Protein AF-A0AB38AK35-F1 (afdb_monomer)

Mean predicted aligned error: 14.13 Å

Solvent-accessible surface area (backbone atoms only — not comparable to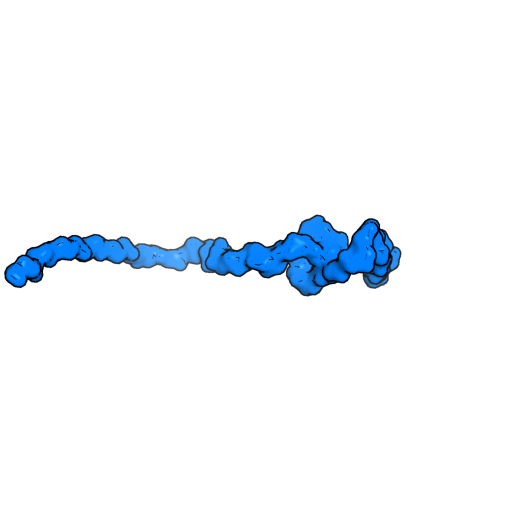 full-atom values): 4707 Å² total; per-residue (Å²): 80,78,47,71,47,97,87,66,50,78,47,78,44,97,49,93,74,86,54,72,48,85,78,80,57,37,92,54,71,64,37,51,71,62,47,75,71,74,67,70,95,77,78,83,79,70,90,78,79,87,83,79,84,82,75,86,77,79,87,80,86,85,87,131

Structure (mmCIF, N/CA/C/O backbone):
data_AF-A0AB38AK35-F1
#
_entry.id   AF-A0AB38AK35-F1
#
loop_
_atom_site.group_PDB
_atom_site.id
_atom_site.type_symbol
_atom_site.label_atom_id
_atom_site.label_alt_id
_atom_site.label_comp_id
_atom_site.label_asym_id
_atom_site.label_entity_id
_atom_site.label_seq_id
_atom_site.pdbx_PDB_ins_code
_atom_site.Cartn_x
_atom_site.Cartn_y
_atom_site.Cartn_z
_atom_site.occupancy
_atom_site.B_iso_or_equiv
_atom_site.auth_seq_id
_atom_site.auth_comp_id
_atom_site.auth_asym_id
_atom_site.auth_atom_id
_atom_site.pdbx_PDB_model_num
ATOM 1 N N . MET A 1 1 ? 0.852 -0.357 -14.585 1.00 89.88 1 MET A N 1
ATOM 2 C CA . MET A 1 1 ? 1.885 -1.199 -13.936 1.00 89.88 1 MET A CA 1
ATOM 3 C C . MET A 1 1 ? 1.407 -2.638 -13.900 1.00 89.88 1 MET A C 1
ATOM 5 O O . MET A 1 1 ? 0.218 -2.837 -13.676 1.00 89.88 1 MET A O 1
ATOM 9 N N . GLU A 1 2 ? 2.297 -3.605 -14.112 1.00 96.12 2 GLU A N 1
ATOM 10 C CA . GLU A 1 2 ? 1.987 -5.041 -14.153 1.00 96.12 2 GLU A CA 1
ATOM 11 C C . GLU A 1 2 ? 2.828 -5.806 -13.125 1.00 96.12 2 GLU A C 1
ATOM 13 O O . GLU A 1 2 ? 3.974 -5.440 -12.868 1.00 96.12 2 GLU A O 1
ATOM 18 N N . VAL A 1 3 ? 2.239 -6.839 -12.522 1.00 95.81 3 VAL A N 1
ATOM 19 C CA . VAL A 1 3 ? 2.904 -7.776 -11.613 1.00 95.81 3 VAL A CA 1
ATOM 20 C C . VAL A 1 3 ? 2.585 -9.192 -12.075 1.00 95.81 3 VAL A C 1
ATOM 22 O O . VAL A 1 3 ? 1.410 -9.514 -12.248 1.00 95.81 3 VAL A O 1
ATOM 25 N N . VAL A 1 4 ? 3.621 -10.016 -12.234 1.00 97.56 4 VAL A N 1
ATOM 26 C CA . VAL A 1 4 ? 3.505 -11.434 -12.596 1.00 97.56 4 VAL A CA 1
ATOM 27 C C . VAL A 1 4 ? 3.782 -12.286 -11.359 1.00 97.56 4 VAL A C 1
ATOM 29 O O . VAL A 1 4 ? 4.802 -12.091 -10.694 1.00 97.56 4 VAL A O 1
ATOM 32 N N . GLY A 1 5 ? 2.849 -13.175 -11.024 1.00 94.38 5 GLY A N 1
ATOM 33 C CA . GLY A 1 5 ? 2.977 -14.148 -9.941 1.00 94.38 5 GLY A CA 1
ATOM 34 C C . GLY A 1 5 ? 3.875 -15.328 -10.314 1.00 94.38 5 GLY A C 1
ATOM 35 O O . GLY A 1 5 ? 4.211 -15.532 -11.480 1.00 94.38 5 GLY A O 1
ATOM 36 N N . ASP A 1 6 ? 4.255 -16.130 -9.320 1.00 94.62 6 ASP A N 1
ATOM 37 C CA . ASP A 1 6 ? 5.029 -17.359 -9.538 1.00 94.62 6 ASP A CA 1
ATOM 38 C C . ASP A 1 6 ? 4.263 -18.417 -10.351 1.00 94.62 6 ASP A C 1
ATOM 40 O O . ASP A 1 6 ? 4.870 -19.210 -11.067 1.00 94.62 6 ASP A O 1
ATOM 44 N N . ASP A 1 7 ? 2.933 -18.367 -10.307 1.00 95.44 7 ASP A N 1
ATOM 45 C CA . ASP A 1 7 ? 2.015 -19.178 -11.109 1.00 95.44 7 ASP A CA 1
ATOM 46 C C . ASP A 1 7 ? 1.800 -18.633 -12.535 1.00 95.44 7 ASP A C 1
ATOM 48 O O . ASP A 1 7 ? 1.017 -19.188 -13.306 1.00 95.44 7 ASP A O 1
ATOM 52 N N . GLY A 1 8 ? 2.471 -17.534 -12.892 1.00 96.75 8 GLY A N 1
ATOM 53 C CA . GLY A 1 8 ? 2.297 -16.840 -14.166 1.00 96.75 8 GLY A CA 1
ATOM 54 C C . GLY A 1 8 ? 1.045 -15.961 -14.238 1.00 96.75 8 GLY A C 1
ATOM 55 O O . GLY A 1 8 ? 0.766 -15.397 -15.297 1.00 96.75 8 GLY A O 1
ATOM 56 N N . SER A 1 9 ? 0.285 -15.808 -13.147 1.00 96.50 9 SER A N 1
ATOM 57 C CA . SER A 1 9 ? -0.870 -14.909 -13.121 1.00 96.50 9 SER A CA 1
ATOM 58 C C . SER A 1 9 ? -0.440 -13.446 -13.256 1.00 96.50 9 SER A C 1
ATOM 60 O O . SER A 1 9 ? 0.549 -13.005 -12.671 1.00 96.50 9 SER A O 1
ATOM 62 N N . VAL A 1 10 ? -1.196 -12.671 -14.035 1.00 97.88 10 VAL A N 1
ATOM 63 C CA . VAL A 1 10 ? -0.875 -11.273 -14.346 1.00 97.88 10 VAL A CA 1
ATOM 64 C C . VAL A 1 10 ? -1.880 -10.341 -13.678 1.00 97.88 10 VAL A C 1
ATOM 66 O O . VAL A 1 10 ? -3.082 -10.403 -13.935 1.00 97.88 10 VAL A O 1
ATOM 69 N N . SER A 1 11 ? -1.384 -9.427 -12.845 1.00 97.38 11 SER A N 1
ATOM 70 C CA . SER A 1 11 ? -2.178 -8.384 -12.193 1.00 97.38 11 SER A CA 1
ATOM 71 C C . SER A 1 11 ? -1.818 -7.004 -12.729 1.00 97.38 11 SER A C 1
ATOM 73 O O . SER A 1 11 ? -0.686 -6.542 -12.589 1.00 97.38 11 SER A O 1
ATOM 75 N N . VAL A 1 12 ? -2.807 -6.299 -13.284 1.00 97.62 12 VAL A N 1
ATOM 76 C CA . VAL A 1 12 ? -2.615 -4.975 -13.895 1.00 97.62 12 VAL A CA 1
ATOM 77 C C . VAL A 1 12 ? -3.218 -3.874 -13.027 1.00 97.62 12 VAL A C 1
ATOM 79 O O . VAL A 1 12 ? -4.361 -3.955 -12.578 1.00 97.62 12 VAL A O 1
ATOM 82 N N . SER A 1 13 ? -2.461 -2.796 -12.835 1.00 96.19 13 SER A N 1
ATOM 83 C CA . SER A 1 13 ? -2.929 -1.557 -12.222 1.00 96.19 13 SER A CA 1
ATOM 84 C C . SER A 1 13 ? -2.975 -0.418 -13.232 1.00 96.19 13 SER A C 1
ATOM 86 O O . SER A 1 13 ? -2.018 -0.174 -13.974 1.00 96.19 13 SER A O 1
ATOM 88 N N . ARG A 1 14 ? -4.081 0.333 -13.177 1.00 95.19 14 ARG A N 1
ATOM 89 C CA . ARG A 1 14 ? -4.309 1.575 -13.931 1.00 95.19 14 ARG A CA 1
ATOM 90 C C . ARG A 1 14 ? -3.614 2.794 -13.315 1.00 95.19 14 ARG A C 1
ATOM 92 O O . ARG A 1 14 ? -3.645 3.869 -13.898 1.00 95.19 14 ARG A O 1
ATOM 99 N N . ARG A 1 15 ? -3.023 2.651 -12.124 1.00 92.44 15 ARG A N 1
ATOM 100 C CA . ARG A 1 15 ? -2.257 3.717 -11.467 1.00 92.44 15 ARG A CA 1
ATOM 101 C C . ARG A 1 15 ? -0.809 3.700 -11.947 1.00 92.44 15 ARG A C 1
ATOM 103 O O . ARG A 1 15 ? -0.257 2.639 -12.241 1.00 92.44 15 ARG A O 1
ATOM 110 N N . PHE A 1 16 ? -0.191 4.876 -11.957 1.00 92.81 16 PHE A N 1
ATOM 111 C CA . PHE A 1 16 ? 1.225 5.037 -12.296 1.00 92.81 16 PHE A CA 1
ATOM 112 C C . PHE A 1 16 ? 2.149 4.566 -11.169 1.00 92.81 16 PHE A C 1
ATOM 114 O O . PHE A 1 16 ? 3.168 3.945 -11.438 1.00 92.81 16 PHE A O 1
ATOM 121 N N . THR A 1 17 ? 1.743 4.769 -9.913 1.00 96.25 17 THR A N 1
ATOM 122 C CA . THR A 1 17 ? 2.475 4.307 -8.728 1.00 96.25 17 THR A CA 1
ATOM 123 C C . THR A 1 17 ? 1.586 3.396 -7.900 1.00 96.25 17 THR A C 1
ATOM 125 O O . THR A 1 17 ? 0.404 3.677 -7.675 1.00 96.25 17 THR A O 1
ATOM 128 N N . VAL A 1 18 ? 2.158 2.286 -7.448 1.00 95.69 18 VAL A N 1
ATOM 129 C CA . VAL A 1 18 ? 1.466 1.241 -6.696 1.00 95.69 18 VAL A CA 1
ATOM 130 C C . VAL A 1 18 ? 2.361 0.717 -5.584 1.00 95.69 18 VAL A C 1
ATOM 132 O O . VAL A 1 18 ? 3.582 0.741 -5.698 1.00 95.69 18 VAL A O 1
ATOM 135 N N . ALA A 1 19 ? 1.739 0.222 -4.518 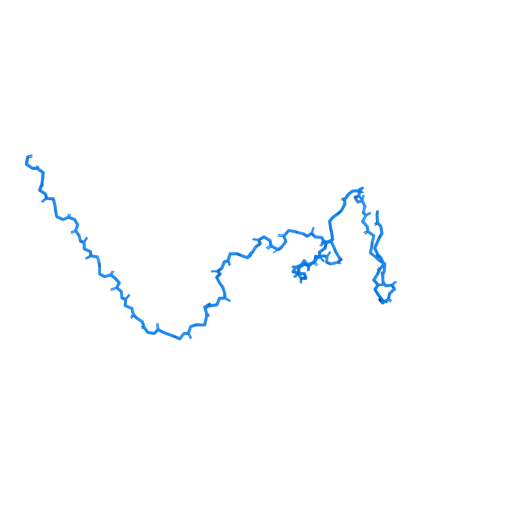1.00 97.19 19 ALA A N 1
ATOM 136 C CA . ALA A 1 19 ? 2.419 -0.492 -3.448 1.00 97.19 19 ALA A CA 1
ATOM 137 C C . ALA A 1 19 ? 2.002 -1.966 -3.470 1.00 97.19 19 ALA A C 1
ATOM 139 O O . ALA A 1 19 ? 0.831 -2.276 -3.705 1.00 97.19 19 ALA A O 1
ATOM 140 N N . ILE A 1 20 ? 2.951 -2.860 -3.193 1.00 96.62 20 ILE A N 1
ATOM 141 C CA . ILE A 1 20 ? 2.733 -4.310 -3.158 1.00 96.62 20 ILE A CA 1
ATOM 142 C C . ILE A 1 20 ? 2.431 -4.765 -1.733 1.00 96.62 20 ILE A C 1
ATOM 144 O O . ILE A 1 20 ? 3.014 -4.287 -0.757 1.00 96.62 20 ILE A O 1
ATOM 148 N N . CYS A 1 21 ? 1.480 -5.684 -1.599 1.00 96.38 21 CYS A N 1
ATOM 149 C CA . CYS A 1 21 ? 1.133 -6.274 -0.321 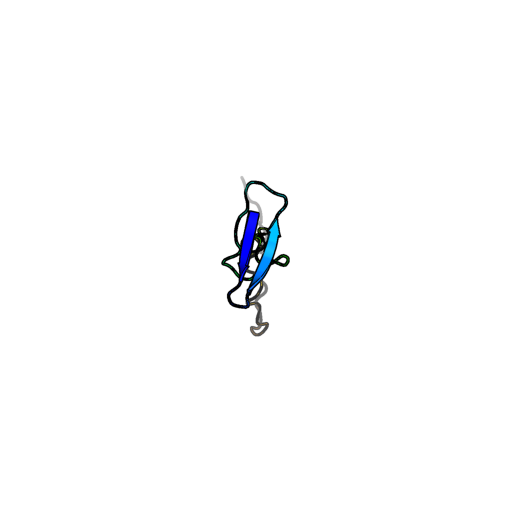1.00 96.38 21 CYS A CA 1
ATOM 150 C C . CYS A 1 21 ? 2.188 -7.304 0.104 1.00 96.38 21 CYS A C 1
ATOM 152 O O . CYS A 1 21 ? 2.295 -8.373 -0.487 1.00 96.38 21 CYS A O 1
ATOM 154 N N . MET A 1 22 ? 2.894 -7.021 1.200 1.00 95.12 22 MET A N 1
ATOM 155 C CA . MET A 1 22 ? 3.810 -7.981 1.839 1.00 95.12 22 MET A CA 1
ATOM 156 C C . MET A 1 22 ? 3.219 -8.631 3.100 1.00 95.12 22 MET A C 1
ATOM 158 O O . MET A 1 22 ? 3.748 -9.607 3.615 1.00 95.12 22 MET A O 1
ATOM 162 N N . CYS A 1 23 ? 2.102 -8.104 3.611 1.00 95.06 23 CYS A N 1
ATOM 163 C CA . CYS A 1 23 ? 1.488 -8.563 4.862 1.00 95.06 23 CYS A CA 1
ATOM 164 C C . CYS A 1 23 ? 0.436 -9.668 4.686 1.00 95.06 23 CYS A C 1
ATOM 166 O O . CYS A 1 23 ? -0.052 -10.187 5.686 1.00 95.06 23 CYS A O 1
ATOM 168 N N . ARG A 1 24 ? 0.045 -9.983 3.440 1.00 93.44 24 ARG A N 1
ATOM 169 C CA . ARG A 1 24 ? -1.001 -10.966 3.082 1.00 93.44 24 ARG A CA 1
ATOM 170 C C . ARG A 1 24 ? -2.399 -10.674 3.656 1.00 93.44 24 ARG A C 1
ATOM 172 O O . ARG A 1 24 ? -3.241 -11.559 3.700 1.00 93.44 24 ARG A O 1
ATOM 179 N N . ARG A 1 25 ? -2.658 -9.434 4.088 1.00 93.81 25 ARG A N 1
ATOM 180 C CA . ARG A 1 25 ? -3.959 -8.989 4.636 1.00 93.81 25 ARG A CA 1
ATOM 181 C C . ARG A 1 25 ? -4.801 -8.194 3.641 1.00 93.81 25 ARG A C 1
ATOM 183 O O . ARG A 1 25 ? -5.915 -7.811 3.972 1.00 93.81 25 ARG A O 1
ATOM 190 N N . SER A 1 26 ? -4.247 -7.881 2.471 1.00 95.00 26 SER A N 1
ATOM 191 C CA . SER A 1 26 ? -4.976 -7.123 1.458 1.00 95.00 26 SER A CA 1
ATOM 192 C C . SER A 1 26 ? -6.105 -7.957 0.874 1.00 95.00 26 SER A C 1
ATOM 194 O O . SER A 1 26 ? -5.899 -9.123 0.541 1.00 95.00 26 SER A O 1
ATOM 196 N N . ARG A 1 27 ? -7.276 -7.341 0.697 1.00 95.75 27 ARG A N 1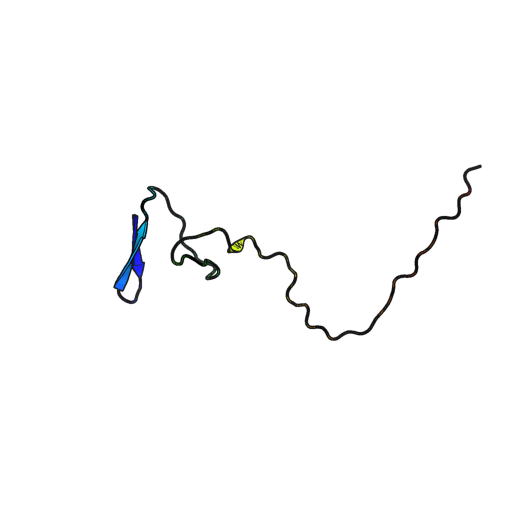
ATOM 197 C CA . ARG A 1 27 ? -8.405 -7.961 -0.018 1.00 95.75 27 ARG A CA 1
ATOM 198 C C . ARG A 1 27 ? -8.265 -7.865 -1.535 1.00 95.75 27 ARG A C 1
ATOM 200 O O . ARG A 1 27 ? -9.028 -8.489 -2.259 1.00 95.75 27 ARG A O 1
ATOM 207 N N . SER A 1 28 ? -7.298 -7.087 -2.012 1.00 95.38 28 SER A N 1
ATOM 208 C CA . SER A 1 28 ? -7.029 -6.851 -3.429 1.00 95.38 28 SER A CA 1
ATOM 209 C C . SER A 1 28 ? -5.598 -7.251 -3.788 1.00 95.38 28 SER A C 1
ATOM 211 O O . SER A 1 28 ? -4.884 -6.472 -4.422 1.00 95.38 28 SER A O 1
ATOM 213 N N . TYR A 1 29 ? -5.143 -8.419 -3.318 1.00 94.81 29 TYR A N 1
ATOM 214 C CA . TYR A 1 29 ? -3.818 -8.948 -3.657 1.00 94.81 29 TYR A CA 1
ATOM 215 C C . TYR A 1 29 ? -3.609 -8.921 -5.186 1.00 94.81 29 TYR A C 1
ATOM 217 O O . TYR A 1 29 ? -4.551 -9.241 -5.912 1.00 94.81 29 TYR A O 1
ATOM 225 N N . PRO A 1 30 ? -2.432 -8.504 -5.694 1.00 96.06 30 PRO A N 1
ATOM 226 C CA . PRO A 1 30 ? -1.180 -8.189 -4.988 1.00 96.06 30 PRO A CA 1
ATOM 227 C C . PRO A 1 30 ? -1.061 -6.747 -4.461 1.00 96.06 30 PRO A C 1
ATOM 229 O O . PRO A 1 30 ? -0.037 -6.381 -3.881 1.00 96.06 30 PRO A O 1
ATOM 232 N N . TRP A 1 31 ? -2.079 -5.904 -4.622 1.00 97.44 31 TRP A N 1
ATOM 233 C CA . TRP A 1 31 ? -2.004 -4.481 -4.278 1.00 97.44 31 TRP A CA 1
ATOM 234 C C . TRP A 1 31 ? -2.151 -4.231 -2.778 1.00 97.44 31 TRP A C 1
ATOM 236 O O . TRP A 1 31 ? -2.974 -4.849 -2.105 1.00 97.44 31 TRP A O 1
ATOM 246 N N . CYS A 1 32 ? -1.380 -3.292 -2.232 1.00 96.69 32 CYS A N 1
ATOM 247 C CA . CYS A 1 32 ? -1.549 -2.831 -0.857 1.00 96.69 32 CYS A CA 1
ATOM 248 C C . CYS A 1 32 ? -2.787 -1.922 -0.740 1.00 96.69 32 CYS A C 1
ATOM 250 O O . CYS A 1 32 ? -2.846 -0.860 -1.354 1.00 96.69 32 CYS A O 1
ATOM 252 N N . ASP A 1 33 ? -3.741 -2.319 0.100 1.00 95.00 33 ASP A N 1
ATOM 253 C CA . ASP A 1 33 ? -4.990 -1.605 0.408 1.00 95.00 33 ASP A CA 1
ATOM 254 C C . ASP A 1 33 ? -4.976 -0.973 1.816 1.00 95.00 33 ASP A C 1
ATOM 256 O O . ASP A 1 33 ? -6.012 -0.616 2.365 1.00 95.00 33 ASP A O 1
ATOM 260 N N . THR A 1 34 ? -3.791 -0.853 2.426 1.00 94.88 34 THR A N 1
ATOM 261 C CA . THR A 1 34 ? -3.559 -0.404 3.815 1.00 94.88 34 THR A CA 1
ATOM 262 C C . THR A 1 34 ? -4.132 -1.294 4.925 1.00 94.88 34 THR A C 1
ATOM 264 O O . THR A 1 34 ? -3.969 -0.957 6.098 1.00 94.88 34 THR A O 1
ATOM 267 N N . SER A 1 35 ? -4.660 -2.486 4.616 1.00 93.62 35 SER A N 1
ATOM 268 C CA . SER A 1 35 ? -5.182 -3.432 5.621 1.00 93.62 35 SER A CA 1
ATOM 269 C C . SER A 1 35 ? -4.159 -3.842 6.690 1.00 93.62 35 SER A C 1
ATOM 271 O O . SER A 1 35 ? -4.535 -4.246 7.788 1.00 93.62 35 SER A O 1
ATOM 273 N N . HIS A 1 36 ? -2.853 -3.683 6.437 1.00 93.38 36 HIS A N 1
ATOM 274 C CA . HIS A 1 36 ? -1.821 -3.898 7.459 1.00 93.38 36 HIS A CA 1
ATOM 275 C C . HIS A 1 36 ? -1.939 -2.948 8.660 1.00 93.38 36 HIS A C 1
ATOM 277 O O . HIS A 1 36 ? -1.492 -3.305 9.749 1.00 93.38 36 HIS A O 1
ATOM 283 N N . ARG A 1 37 ? -2.537 -1.763 8.479 1.00 89.50 37 ARG A N 1
ATOM 284 C CA . ARG A 1 37 ? -2.715 -0.766 9.543 1.00 89.50 37 ARG A CA 1
ATOM 285 C C . ARG A 1 37 ? -3.858 -1.118 10.488 1.00 89.50 37 ARG A C 1
ATOM 287 O O . ARG A 1 37 ? -3.803 -0.731 11.648 1.00 89.50 37 ARG A O 1
ATOM 294 N N . ASN A 1 38 ? -4.844 -1.893 10.030 1.00 78.50 38 ASN A N 1
ATOM 295 C CA . ASN A 1 38 ? -6.035 -2.256 10.804 1.00 78.50 38 ASN A CA 1
ATOM 296 C C . ASN A 1 38 ? -5.771 -3.321 11.892 1.00 78.50 38 ASN A C 1
ATOM 298 O O . ASN A 1 38 ? -6.649 -4.092 12.259 1.00 78.50 38 ASN A O 1
ATOM 302 N N . HIS A 1 39 ? -4.545 -3.398 12.407 1.00 63.69 39 HIS A N 1
ATOM 303 C CA . HIS A 1 39 ? -4.198 -4.264 13.525 1.00 63.69 39 HIS A CA 1
ATOM 304 C C . HIS A 1 39 ? -4.253 -3.468 14.835 1.00 63.69 39 HIS A C 1
ATOM 306 O O . HIS A 1 39 ? -3.246 -3.292 15.525 1.00 63.69 39 HIS A O 1
ATOM 312 N N . SER A 1 40 ? -5.444 -2.976 15.188 1.00 57.62 40 SER A N 1
ATOM 313 C CA . SER A 1 40 ? -5.757 -2.685 16.587 1.00 57.62 40 SER A CA 1
ATOM 314 C C . SER A 1 40 ? -5.734 -4.016 17.338 1.00 57.62 40 SER A C 1
ATOM 316 O O . SER A 1 40 ? -6.442 -4.948 16.963 1.00 57.62 40 SER A O 1
ATOM 318 N N . LYS A 1 41 ? -4.870 -4.134 18.348 1.00 56.16 41 LYS A N 1
ATOM 319 C CA . LYS A 1 41 ? -4.666 -5.325 19.188 1.00 56.16 41 LYS A CA 1
ATOM 320 C C . LYS A 1 41 ? -5.951 -5.732 19.939 1.00 56.16 41 LYS A C 1
ATOM 322 O O . LYS A 1 41 ? -6.053 -5.486 21.132 1.00 56.16 41 LYS A O 1
ATOM 327 N N . LEU A 1 42 ? -6.924 -6.338 19.264 1.00 58.97 42 LEU A N 1
ATOM 328 C CA . LEU A 1 42 ? -8.173 -6.819 19.873 1.00 58.97 42 LEU A CA 1
ATOM 329 C C . LEU A 1 42 ? -8.565 -8.211 19.359 1.00 58.97 42 LEU A C 1
ATOM 331 O O . LEU A 1 42 ? -9.730 -8.493 19.117 1.00 58.97 42 LEU A O 1
ATOM 335 N N . SER A 1 43 ? -7.588 -9.098 19.156 1.00 53.31 43 SER A N 1
ATOM 336 C CA . SER A 1 43 ? -7.894 -10.519 18.956 1.00 53.31 43 SER A CA 1
ATOM 337 C C . SER A 1 43 ? -6.735 -11.424 19.371 1.00 53.31 43 SER A C 1
ATOM 339 O O . SER A 1 43 ? -6.235 -12.242 18.605 1.00 53.31 43 SER A O 1
ATOM 341 N N . SER A 1 44 ? -6.317 -11.285 20.625 1.00 50.91 44 SER A N 1
ATOM 342 C CA . SER A 1 44 ? -6.061 -12.469 21.446 1.00 50.91 44 SER A CA 1
ATOM 343 C C . SER A 1 44 ? -6.957 -12.404 22.685 1.00 50.91 44 SER A C 1
ATOM 345 O O . SER A 1 44 ? -6.524 -12.712 23.789 1.00 50.91 44 SER A O 1
ATOM 347 N N . ASP A 1 45 ? -8.221 -12.022 22.497 1.00 55.28 45 ASP A N 1
ATOM 348 C CA . ASP A 1 45 ? -9.289 -12.382 23.424 1.00 55.28 45 ASP A CA 1
ATOM 349 C C . ASP A 1 45 ? -9.617 -13.863 23.209 1.00 55.28 45 ASP A C 1
ATOM 351 O O . ASP A 1 45 ? -10.618 -14.248 22.606 1.00 55.28 45 ASP A O 1
ATOM 355 N N . ARG A 1 46 ? -8.727 -14.731 23.704 1.00 47.03 46 ARG A N 1
ATOM 356 C CA . ARG A 1 46 ? -9.192 -16.011 24.224 1.00 47.03 46 ARG A CA 1
ATOM 357 C C . ARG A 1 46 ? -9.845 -15.701 25.560 1.00 47.03 46 ARG A C 1
ATOM 359 O O . ARG A 1 46 ? -9.173 -15.539 26.573 1.00 47.03 46 ARG A O 1
ATOM 366 N N . ALA A 1 47 ? -11.166 -15.617 25.518 1.00 54.88 47 ALA A N 1
ATOM 367 C CA . ALA A 1 47 ? -12.036 -15.753 26.665 1.00 54.88 47 ALA A CA 1
ATOM 368 C C . ALA A 1 47 ? -11.670 -17.025 27.456 1.00 54.88 47 ALA A C 1
ATOM 370 O O . ALA A 1 47 ? -12.060 -18.126 27.080 1.00 54.88 47 ALA A O 1
ATOM 371 N N . ALA A 1 48 ? -10.891 -16.867 28.527 1.00 57.59 48 ALA A N 1
ATOM 372 C CA . ALA A 1 48 ? -10.792 -17.784 29.661 1.00 57.59 48 ALA A CA 1
ATOM 373 C C . ALA A 1 48 ? -10.010 -17.091 30.789 1.00 57.59 48 ALA A C 1
ATOM 375 O O . ALA A 1 48 ? -8.784 -17.135 30.825 1.00 57.59 48 ALA A O 1
ATOM 376 N N . GLY A 1 49 ? -10.714 -16.427 31.709 1.00 42.59 49 GLY A N 1
ATOM 377 C CA . GLY A 1 49 ? -10.071 -15.813 32.870 1.00 42.59 49 GLY A CA 1
ATOM 378 C C . GLY A 1 49 ? -11.004 -14.946 33.706 1.00 42.59 49 GLY A C 1
ATOM 379 O O . GLY A 1 49 ? -10.997 -13.729 33.609 1.00 42.59 49 GLY A O 1
ATOM 380 N N . THR A 1 50 ? -11.832 -15.598 34.512 1.00 48.09 50 THR A N 1
ATOM 381 C CA . THR A 1 50 ? -12.551 -15.084 35.685 1.00 48.09 50 THR A CA 1
ATOM 382 C C . THR A 1 50 ? -11.952 -13.824 36.357 1.00 48.09 50 THR A C 1
ATOM 3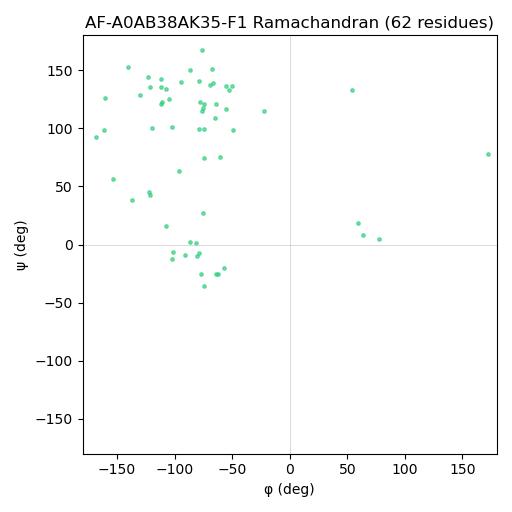84 O O . THR A 1 50 ? -10.905 -13.902 36.982 1.00 48.09 50 THR A O 1
ATOM 387 N N . ARG A 1 51 ? -12.737 -12.730 36.293 1.00 48.88 51 ARG A N 1
ATOM 388 C CA . ARG A 1 51 ? -13.054 -11.666 37.289 1.00 48.88 51 ARG A CA 1
ATOM 389 C C . ARG A 1 51 ? -11.936 -10.865 37.988 1.00 48.88 51 ARG A C 1
ATOM 391 O O . ARG A 1 51 ? -11.113 -11.427 38.689 1.00 48.88 51 ARG A O 1
ATOM 398 N N . CYS A 1 52 ? -12.128 -9.537 38.000 1.00 37.19 52 CYS A N 1
ATOM 399 C CA . CYS A 1 52 ? -12.385 -8.706 39.198 1.00 37.19 52 CYS A CA 1
ATOM 400 C C . CYS A 1 52 ? -13.033 -7.370 38.755 1.00 37.19 52 CYS A C 1
ATOM 402 O O . CYS A 1 52 ? -12.445 -6.704 37.903 1.00 37.19 52 CYS A O 1
ATOM 404 N N . PRO A 1 53 ? -14.201 -6.932 39.276 1.00 51.22 53 PRO A N 1
ATOM 405 C CA . PRO A 1 53 ? -14.650 -5.562 39.057 1.00 51.22 53 PRO A CA 1
ATOM 406 C C . PRO A 1 53 ? -13.815 -4.649 39.959 1.00 51.22 53 PRO A C 1
ATOM 408 O O . PRO A 1 53 ? -13.819 -4.797 41.182 1.00 51.22 53 PRO A O 1
ATOM 411 N N . ALA A 1 54 ? -13.051 -3.736 39.362 1.00 55.81 54 ALA A N 1
ATOM 412 C CA . ALA A 1 54 ? -12.399 -2.677 40.116 1.00 55.81 54 ALA A CA 1
ATOM 413 C C . ALA A 1 54 ? -13.497 -1.789 40.713 1.00 55.81 54 ALA A C 1
ATOM 415 O O . ALA A 1 54 ? -14.210 -1.104 39.983 1.00 55.81 54 ALA A O 1
ATOM 416 N N . ALA A 1 55 ? -13.656 -1.880 42.032 1.00 53.69 55 ALA A N 1
ATOM 417 C CA . ALA A 1 55 ? -14.571 -1.066 42.810 1.00 53.69 55 ALA A CA 1
ATOM 418 C C . ALA A 1 55 ? -14.348 0.424 42.522 1.00 53.69 55 ALA A C 1
ATOM 420 O O . ALA A 1 55 ? -13.218 0.924 42.538 1.00 53.69 55 ALA A O 1
ATOM 421 N N . ASP A 1 56 ? -15.454 1.118 42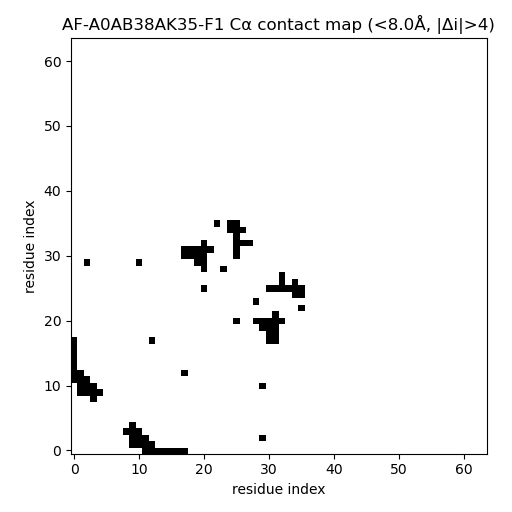.293 1.00 60.34 56 ASP A N 1
ATOM 422 C CA . ASP A 1 56 ? -15.570 2.558 42.370 1.00 60.34 56 ASP A CA 1
ATOM 423 C C . ASP A 1 56 ? -15.106 3.028 43.758 1.00 60.34 56 ASP A C 1
ATOM 425 O O . ASP A 1 56 ? -15.674 2.684 44.791 1.00 60.34 56 ASP A O 1
ATOM 429 N N . ARG A 1 57 ? -14.029 3.816 43.809 1.00 53.06 57 ARG A N 1
ATOM 430 C CA . ARG A 1 57 ? -13.722 4.619 44.995 1.00 53.06 57 ARG A CA 1
ATOM 431 C C . ARG A 1 57 ? -14.123 6.053 44.708 1.00 53.06 57 ARG A C 1
ATOM 433 O O . ARG A 1 57 ? -13.424 6.780 44.009 1.00 53.06 57 ARG A O 1
ATOM 440 N N . GLY A 1 58 ? -15.288 6.416 45.240 1.00 45.16 58 GLY A N 1
ATOM 441 C CA . GLY A 1 58 ? -15.814 7.772 45.239 1.00 45.16 58 GLY A CA 1
ATOM 442 C C . GLY A 1 58 ? -14.835 8.768 45.861 1.00 45.16 58 GLY A C 1
ATOM 443 O O . GLY A 1 58 ? -14.242 8.520 46.911 1.00 45.16 58 GLY A O 1
ATOM 444 N N . SER A 1 59 ? -14.694 9.914 45.202 1.00 58.00 59 SER A N 1
ATOM 445 C CA . SER A 1 59 ? -13.973 11.070 45.725 1.00 58.00 59 SER A CA 1
ATOM 446 C C . SER A 1 59 ? -14.878 11.795 46.727 1.00 58.00 59 SER A C 1
ATOM 448 O O . SER A 1 59 ? -15.802 12.509 46.338 1.00 58.00 59 SER A O 1
ATOM 450 N N . LYS A 1 60 ? -14.672 11.560 48.028 1.00 53.97 60 LYS A N 1
ATOM 451 C CA . LYS A 1 60 ? -15.224 12.415 49.089 1.00 53.97 60 LYS A CA 1
ATOM 452 C C . LYS A 1 60 ? -14.349 13.665 49.174 1.00 53.97 60 LYS A C 1
ATOM 454 O O . LYS A 1 60 ? -13.143 13.553 49.367 1.00 53.97 60 LYS A O 1
ATOM 459 N N . GLY A 1 61 ? -14.971 14.827 48.999 1.00 52.09 61 GLY A N 1
ATOM 460 C CA . GLY A 1 61 ? -14.328 16.124 49.150 1.00 52.09 61 GLY A CA 1
ATOM 461 C C . GLY A 1 61 ? -13.915 16.433 50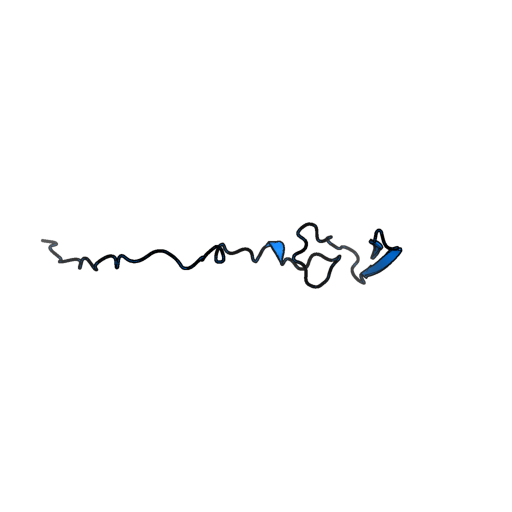.588 1.00 52.09 61 GLY A C 1
ATOM 462 O O . GLY A 1 61 ? -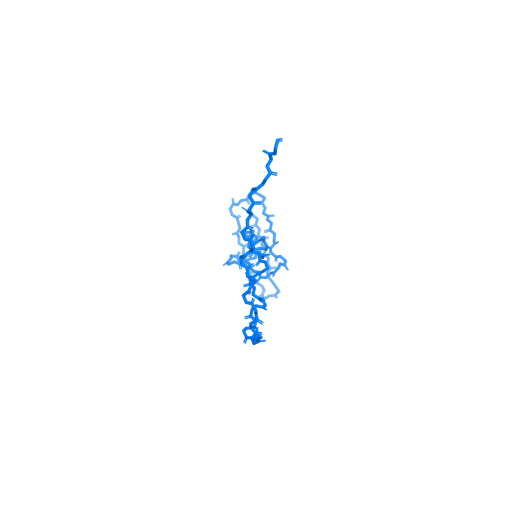14.561 15.986 51.532 1.00 52.09 61 GLY A O 1
ATOM 463 N N . ASP A 1 62 ? -12.857 17.231 50.699 1.00 67.88 62 ASP A N 1
ATOM 464 C CA . ASP A 1 62 ? -12.595 18.186 51.775 1.00 67.88 62 ASP A CA 1
ATOM 465 C C . ASP A 1 62 ? -11.540 19.165 51.230 1.00 67.88 62 ASP A C 1
ATOM 467 O O . ASP A 1 62 ? -10.364 18.831 51.106 1.00 67.88 62 ASP A O 1
ATOM 471 N N . GLN A 1 63 ? -11.977 20.334 50.762 1.00 66.56 63 GLN A N 1
ATOM 472 C CA . GLN A 1 63 ? -11.089 21.469 50.517 1.00 66.56 63 GLN A CA 1
ATOM 473 C C . GLN A 1 63 ? -11.590 22.586 51.424 1.00 66.56 63 GLN A C 1
ATOM 475 O O . GLN A 1 63 ? -12.628 23.192 51.156 1.00 66.56 63 GLN A O 1
ATOM 480 N N . ARG A 1 64 ? -10.886 22.734 52.544 1.00 63.19 64 ARG A N 1
ATOM 481 C CA . ARG A 1 64 ? -11.041 23.790 53.541 1.00 63.19 64 ARG A CA 1
ATOM 482 C C . ARG A 1 64 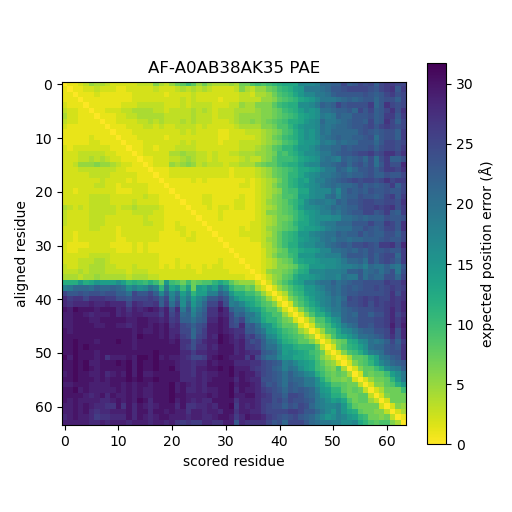? -10.451 25.110 53.052 1.00 63.19 64 ARG A C 1
ATOM 484 O O . ARG A 1 64 ? -9.465 25.055 52.285 1.00 63.19 64 ARG A O 1
#

Secondary structure (DSSP, 8-state):
-EEE-TT--EEE-SSSS--B-SSS--TTTTB--SGGG---S-----------------------

Sequence (64 aa):
MEVVGDDGSVSVSRRFTVAICMCRRSRSYPWCDTSHRNHSKLSSDRAAGTRCPAADRGSKGDQR

Radius of gyration: 24.58 Å; Cα contacts (8 Å, |Δi|>4): 48; chains: 1; bounding box: 21×43×68 Å

pLDDT: mean 78.36, std 20.51, range [37.19, 97.88]

Foldseek 3Di:
DWDADPVRDIDDDPDPDFDADPPPQDPDPRGDPVSVVVCPPDPVPPPDDDDDPPDDDDDDDDDD

Nearest PDB structures (foldseek):
  3tbm-assembly1_B  TM=7.273E-01  e=3.376E-01  Ralstonia pseudosolanacearum GMI1000